Protein AF-A0A3B0TJ22-F1 (afdb_monomer)

pLDDT: mean 92.66, std 10.06, range [47.69, 98.38]

Nearest PDB structures (foldseek):
  6pyu-assembly1_B  TM=8.977E-01  e=2.702E+00  Homo sapiens
  4ayw-assembly1_A-2  TM=5.054E-01  e=6.843E-01  Homo sapiens
  4ayx-assembly1_A  TM=4.984E-01  e=8.689E-01  Homo sapiens
  8i21-assembly1_A  TM=4.837E-01  e=9.791E-01  Saccharomyces cerevisiae S288C
  8i4v-assembly1_B  TM=4.125E-01  e=1.579E+00  Saccharomyces cerevisiae S288C

Organism: NCBI:txid652676

Secondary structure (DSSP, 8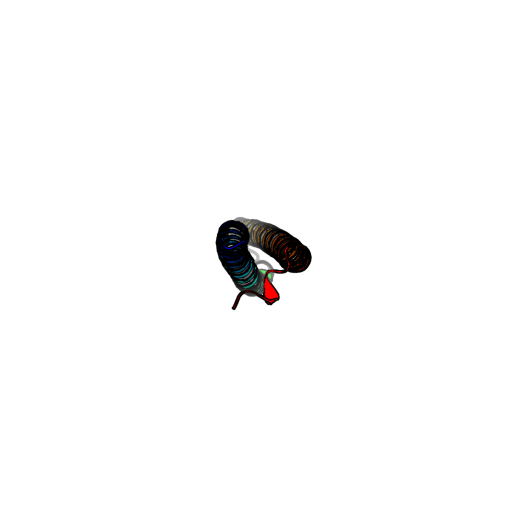-state):
-HHHHHHHHHHHHHHHHHHHHHHHHHHHHHHHHHHHHHHHHHHTTHHHHHHHHHHHHS-HHHHHHHHHHHHHHHHHHHHHHHHHHHHHHHHHHHHHHHHHHHHHTTGGG--

Radius of gyration: 24.37 Å; Cα contacts (8 Å, |Δi|>4): 78; chains: 1; bounding box: 51×18×73 Å

Mean predicted aligned error: 5.14 Å

Solvent-accessible surface area (backbone atoms only — not comparable to full-atom values): 5756 Å² total; per-residue (Å²): 120,69,66,64,55,50,55,50,48,54,52,36,54,50,50,51,51,51,34,52,51,32,48,50,52,15,50,55,23,46,55,48,20,53,52,36,47,54,51,35,63,70,49,68,58,50,42,58,53,49,49,55,46,21,69,72,72,68,47,47,82,78,43,47,65,58,34,53,53,48,51,54,49,43,57,47,36,54,53,50,26,54,53,23,47,52,50,19,50,53,26,47,52,49,28,53,52,44,52,52,49,37,59,75,70,52,33,87,78,67,125

Foldseek 3Di:
DVVVVVVLLVVLVVLVVVLVVLVVQLVVLVVVLVVLVVVLVVLVCVLVVLVVVCVVVVPCVVSVVVSVVSVVVSVVSVVSSVVSVVSSVVSVVVSVVSVVVCVVSVSVPND

Sequence (111 aa):
MLYRNVEQGIRCERLKAVASEANRNARNWEDQAIDLEQRNNSENGRPDDLRRQADRTGDHEAFEPDIRRLEDYINNLQRQVIVAEDNARQWRDEVGQLENEMAGAGCYGFA

Structure (mmCIF, N/CA/C/O backbone):
data_AF-A0A3B0TJ22-F1
#
_entry.id   AF-A0A3B0TJ22-F1
#
loop_
_atom_site.group_PDB
_atom_site.id
_atom_site.type_symbol
_atom_site.label_atom_id
_atom_site.label_alt_id
_atom_site.label_comp_id
_atom_site.label_asym_id
_atom_site.label_entity_id
_atom_site.label_seq_id
_atom_site.pdbx_PDB_ins_code
_atom_site.Cartn_x
_atom_site.Cartn_y
_atom_site.Cartn_z
_atom_site.occupancy
_atom_site.B_iso_or_equiv
_atom_site.auth_seq_id
_atom_site.auth_comp_id
_atom_site.auth_asym_id
_atom_site.auth_atom_id
_atom_site.pdbx_PDB_model_num
ATOM 1 N N . MET A 1 1 ? 25.460 8.342 -40.713 1.00 58.78 1 MET A N 1
ATOM 2 C CA . MET A 1 1 ? 25.699 7.672 -39.413 1.00 58.78 1 MET A CA 1
ATOM 3 C C . MET A 1 1 ? 25.303 8.520 -38.200 1.00 58.78 1 MET A C 1
ATOM 5 O O . MET A 1 1 ? 24.860 7.929 -37.234 1.00 58.78 1 MET A O 1
ATOM 9 N N . LEU A 1 2 ? 25.356 9.860 -38.246 1.00 60.44 2 LEU A N 1
ATOM 10 C CA . LEU A 1 2 ? 24.972 10.728 -37.112 1.00 60.44 2 LEU A CA 1
ATOM 11 C C . LEU A 1 2 ? 23.495 10.616 -36.666 1.00 60.44 2 LEU A C 1
ATOM 13 O O . LEU A 1 2 ? 23.233 10.569 -35.472 1.00 60.44 2 LEU A O 1
ATOM 17 N N . TYR A 1 3 ? 22.539 10.504 -37.596 1.00 60.69 3 TYR A N 1
ATOM 18 C CA . TYR A 1 3 ? 21.100 10.463 -37.270 1.00 60.69 3 TYR A CA 1
ATOM 19 C C . TYR A 1 3 ? 20.676 9.261 -36.407 1.00 60.69 3 TYR A C 1
ATOM 21 O O . TYR A 1 3 ? 19.927 9.438 -35.452 1.00 60.69 3 TYR A O 1
ATOM 29 N N . ARG A 1 4 ? 21.215 8.059 -36.670 1.00 62.66 4 ARG A N 1
ATOM 30 C CA . ARG A 1 4 ? 20.906 6.855 -35.871 1.00 62.66 4 ARG A CA 1
ATOM 31 C C . ARG A 1 4 ? 21.376 6.976 -34.419 1.00 62.66 4 ARG A C 1
ATOM 33 O O . ARG A 1 4 ? 20.699 6.490 -33.524 1.00 62.66 4 ARG A O 1
ATOM 40 N N . ASN A 1 5 ? 22.495 7.662 -34.184 1.00 71.06 5 ASN A N 1
ATOM 41 C CA . ASN A 1 5 ? 23.024 7.868 -32.834 1.00 71.06 5 ASN A CA 1
ATOM 42 C C . ASN A 1 5 ? 22.188 8.888 -32.045 1.00 71.06 5 ASN A C 1
ATOM 44 O O . ASN A 1 5 ? 22.023 8.736 -30.839 1.00 71.06 5 ASN A O 1
ATOM 48 N N . VAL A 1 6 ? 21.626 9.901 -32.719 1.00 78.75 6 VAL A N 1
ATOM 49 C CA . VAL A 1 6 ? 20.720 10.883 -32.096 1.00 78.75 6 VAL A CA 1
ATOM 50 C C . VAL A 1 6 ? 19.379 10.241 -31.737 1.00 78.75 6 VAL A C 1
ATOM 52 O O . VAL A 1 6 ? 18.898 10.418 -30.622 1.00 78.75 6 VAL A O 1
ATOM 55 N N . GLU A 1 7 ? 18.793 9.452 -32.641 1.00 83.38 7 GLU A N 1
ATOM 56 C CA . GLU A 1 7 ? 17.546 8.718 -32.372 1.00 83.38 7 GLU A CA 1
ATOM 57 C C . GLU A 1 7 ? 17.704 7.723 -31.215 1.00 83.38 7 GLU A C 1
ATOM 59 O O . GLU A 1 7 ? 16.842 7.650 -30.336 1.00 83.38 7 GLU A O 1
ATOM 64 N N . GLN A 1 8 ? 18.828 6.999 -31.173 1.00 82.00 8 GLN A N 1
ATOM 65 C CA . GLN A 1 8 ? 19.140 6.083 -30.078 1.00 82.00 8 GLN A CA 1
ATOM 66 C C . GLN A 1 8 ? 19.340 6.827 -28.751 1.00 82.00 8 GLN A C 1
ATOM 68 O O . GLN A 1 8 ? 18.773 6.414 -27.742 1.00 82.00 8 GLN A O 1
ATOM 73 N N . GLY A 1 9 ? 20.049 7.961 -28.756 1.00 84.81 9 GLY A N 1
ATOM 74 C CA . GLY A 1 9 ? 20.206 8.810 -27.573 1.00 84.81 9 GLY A CA 1
ATOM 75 C C . GLY A 1 9 ? 18.867 9.311 -27.019 1.00 84.81 9 GLY A C 1
ATOM 76 O O . GLY A 1 9 ? 18.597 9.154 -25.831 1.00 84.81 9 GLY A O 1
ATOM 77 N N . ILE A 1 10 ? 17.976 9.826 -27.877 1.00 89.25 10 ILE A N 1
ATOM 78 C CA . ILE A 1 10 ? 16.636 10.288 -27.465 1.00 89.25 10 ILE A CA 1
ATOM 79 C C . ILE A 1 10 ? 15.807 9.138 -26.880 1.00 89.25 10 ILE A C 1
ATOM 81 O O . ILE A 1 10 ? 15.116 9.324 -25.876 1.00 89.25 10 ILE A O 1
ATOM 85 N N . ARG A 1 11 ? 15.863 7.947 -27.489 1.00 88.81 11 ARG A N 1
ATOM 86 C CA . ARG A 1 11 ? 15.171 6.760 -26.967 1.00 88.81 11 ARG A CA 1
ATOM 87 C C . ARG A 1 11 ? 15.678 6.395 -25.572 1.00 88.81 11 ARG A C 1
ATOM 89 O O . ARG A 1 11 ? 14.866 6.155 -24.684 1.00 88.81 11 ARG A O 1
ATOM 96 N N . CYS A 1 12 ? 16.992 6.381 -25.378 1.00 91.19 12 CYS A N 1
ATOM 97 C CA . CYS A 1 12 ? 17.597 6.039 -24.098 1.00 91.19 12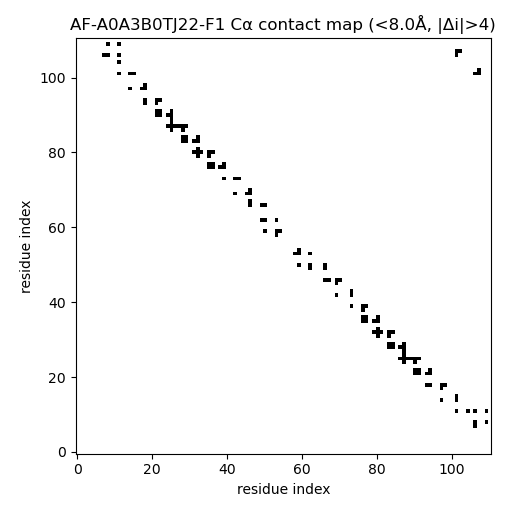 CYS A CA 1
ATOM 98 C C . CYS A 1 12 ? 17.253 7.043 -22.995 1.00 91.19 12 CYS A C 1
ATOM 100 O O . CYS A 1 12 ? 16.916 6.627 -21.891 1.00 91.19 12 CYS A O 1
ATOM 102 N N . GLU A 1 13 ? 17.249 8.343 -23.292 1.00 91.88 13 GLU A N 1
ATOM 103 C CA . GLU A 1 13 ? 16.834 9.363 -22.320 1.00 91.88 13 GLU A CA 1
ATOM 104 C C . GLU A 1 13 ? 15.363 9.221 -21.914 1.00 91.88 13 GLU A C 1
ATOM 106 O O . GLU A 1 13 ? 15.028 9.338 -20.735 1.00 91.88 13 GLU A O 1
ATOM 111 N N . ARG A 1 14 ? 14.476 8.880 -22.858 1.00 92.75 14 ARG A N 1
ATOM 112 C CA . ARG A 1 14 ? 13.071 8.587 -22.533 1.00 92.75 14 ARG A CA 1
ATOM 113 C C . ARG A 1 14 ? 12.938 7.361 -21.637 1.00 92.75 14 ARG A C 1
ATOM 115 O O . ARG A 1 14 ? 12.225 7.431 -20.644 1.00 92.75 14 ARG A O 1
ATOM 122 N N . LEU A 1 15 ? 13.635 6.269 -21.952 1.00 92.81 15 LEU A N 1
ATOM 123 C CA . LEU A 1 15 ? 13.599 5.053 -21.133 1.00 92.81 15 LEU A CA 1
ATOM 124 C C . LEU A 1 15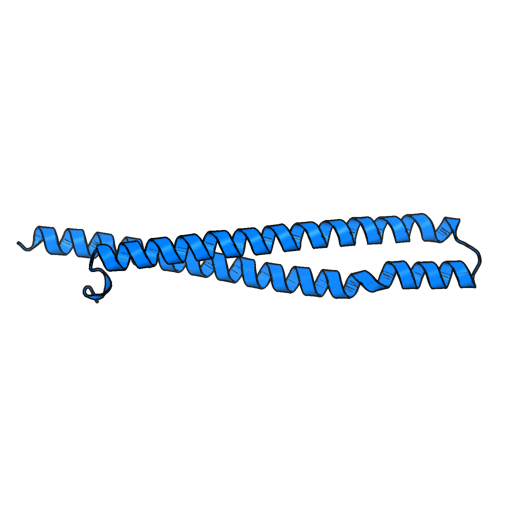 ? 14.115 5.306 -19.712 1.00 92.81 15 LEU A C 1
ATOM 126 O O . LEU A 1 15 ? 13.474 4.886 -18.754 1.00 92.81 15 LEU A O 1
ATOM 130 N N . LYS A 1 16 ? 15.211 6.061 -19.560 1.00 92.88 16 LYS A N 1
ATOM 131 C CA . LYS A 1 16 ? 15.724 6.470 -18.243 1.00 92.88 16 LYS A CA 1
ATOM 132 C C . LYS A 1 16 ? 14.704 7.302 -17.465 1.00 92.88 16 LYS A C 1
ATOM 134 O O . LYS A 1 16 ? 14.546 7.099 -16.263 1.00 92.88 16 LYS A O 1
ATOM 139 N N . ALA A 1 17 ? 14.020 8.235 -18.131 1.00 94.06 17 ALA A N 1
ATOM 140 C CA . ALA A 1 17 ? 13.000 9.063 -17.495 1.00 94.06 17 ALA A CA 1
ATOM 141 C C . ALA A 1 17 ? 11.827 8.215 -16.980 1.00 94.06 17 ALA A C 1
ATOM 143 O O . ALA A 1 17 ? 11.456 8.346 -15.815 1.00 94.06 17 ALA A O 1
ATOM 144 N N . VAL A 1 18 ? 11.316 7.300 -17.809 1.00 95.88 18 VAL A N 1
ATOM 145 C CA . VAL A 1 18 ? 10.226 6.387 -17.432 1.00 95.88 18 VAL A CA 1
ATOM 146 C C 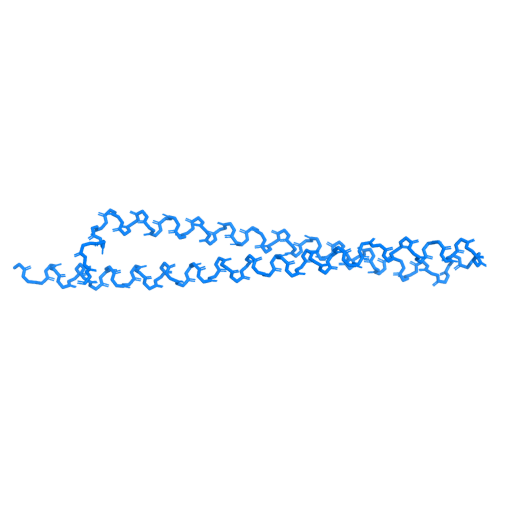. VAL A 1 18 ? 10.665 5.442 -16.308 1.00 95.88 18 VAL A C 1
ATOM 148 O O . VAL A 1 18 ? 9.951 5.301 -15.323 1.00 95.88 18 VAL A O 1
ATOM 151 N N . ALA A 1 19 ? 11.871 4.869 -16.379 1.00 94.69 19 ALA A N 1
ATOM 152 C CA . ALA A 1 19 ? 12.404 4.006 -15.320 1.00 94.69 19 ALA A CA 1
ATOM 153 C C . ALA A 1 19 ? 12.570 4.750 -13.985 1.00 94.69 19 ALA A C 1
ATOM 155 O O . ALA A 1 19 ? 12.282 4.210 -12.918 1.00 94.69 19 ALA A O 1
ATOM 156 N N . SER A 1 20 ? 13.005 6.012 -14.034 1.00 95.06 20 SER A N 1
ATOM 157 C CA . SER A 1 20 ? 13.121 6.872 -12.852 1.00 95.06 20 SER A CA 1
ATOM 158 C C . SER A 1 20 ? 11.757 7.166 -12.224 1.00 95.06 20 SER A C 1
ATOM 160 O O . SER A 1 20 ? 11.621 7.124 -11.002 1.00 95.06 20 SER A O 1
ATOM 162 N N . GLU A 1 21 ? 10.739 7.427 -13.043 1.00 97.06 21 GLU A N 1
ATOM 163 C CA . GLU A 1 21 ? 9.363 7.622 -12.583 1.00 97.06 21 GLU A CA 1
ATOM 164 C C . GLU A 1 21 ? 8.782 6.343 -11.969 1.00 97.06 21 GLU A C 1
ATOM 166 O O . GLU A 1 21 ? 8.302 6.379 -10.837 1.00 97.06 21 GLU A O 1
ATOM 171 N N . ALA A 1 22 ? 8.921 5.206 -12.652 1.00 96.38 22 ALA A N 1
ATOM 172 C CA . ALA A 1 22 ? 8.483 3.906 -12.155 1.00 96.38 22 ALA A CA 1
ATOM 173 C C . ALA A 1 22 ? 9.136 3.558 -10.805 1.00 96.38 22 ALA A C 1
ATOM 175 O O . ALA A 1 22 ? 8.458 3.139 -9.869 1.00 96.38 22 ALA A O 1
ATOM 176 N N . ASN A 1 23 ? 10.436 3.827 -10.652 1.00 96.62 23 ASN A N 1
ATOM 177 C CA . ASN A 1 23 ? 11.155 3.599 -9.397 1.00 96.62 23 ASN A CA 1
ATOM 178 C C . ASN A 1 23 ? 10.678 4.528 -8.267 1.00 96.62 23 ASN A C 1
ATOM 180 O O . ASN A 1 23 ? 10.587 4.114 -7.112 1.00 96.62 23 ASN A O 1
ATOM 184 N N . ARG A 1 24 ? 10.333 5.785 -8.575 1.00 97.94 24 ARG A N 1
ATOM 185 C CA . ARG A 1 24 ? 9.711 6.682 -7.585 1.00 97.94 24 ARG A CA 1
ATOM 186 C C . ARG A 1 24 ? 8.347 6.160 -7.154 1.00 97.94 24 ARG A C 1
ATOM 188 O O . ARG A 1 24 ? 8.064 6.160 -5.962 1.00 97.94 24 ARG A O 1
ATOM 195 N N . ASN A 1 25 ? 7.535 5.693 -8.097 1.00 97.69 25 ASN A N 1
ATOM 196 C CA . ASN A 1 25 ? 6.227 5.126 -7.791 1.00 97.69 25 ASN A CA 1
ATOM 197 C C . ASN A 1 25 ? 6.351 3.869 -6.924 1.00 97.69 25 ASN A C 1
ATOM 199 O O . ASN A 1 25 ? 5.645 3.777 -5.924 1.00 97.69 25 ASN A O 1
ATOM 203 N N . ALA A 1 26 ? 7.287 2.966 -7.236 1.00 97.50 26 ALA A N 1
ATOM 204 C CA . ALA A 1 26 ? 7.578 1.797 -6.405 1.00 97.50 26 ALA A CA 1
ATOM 205 C C . ALA A 1 26 ? 7.870 2.202 -4.953 1.00 97.50 26 ALA A C 1
ATOM 207 O O . ALA A 1 26 ? 7.193 1.742 -4.038 1.00 97.50 26 ALA A O 1
ATOM 208 N N . ARG A 1 27 ? 8.803 3.141 -4.748 1.00 97.69 27 ARG A N 1
ATOM 209 C CA . ARG A 1 27 ? 9.163 3.630 -3.407 1.00 97.69 27 ARG A CA 1
ATOM 210 C C . ARG A 1 27 ? 7.999 4.288 -2.678 1.00 97.69 27 ARG A C 1
ATOM 212 O O . ARG A 1 27 ? 7.800 4.015 -1.505 1.00 97.69 27 ARG A O 1
ATOM 219 N N . ASN A 1 28 ? 7.207 5.106 -3.369 1.00 98.25 28 ASN A N 1
ATOM 220 C CA . ASN A 1 28 ? 6.040 5.744 -2.762 1.00 98.25 28 ASN A CA 1
ATOM 221 C C . ASN A 1 28 ? 5.033 4.702 -2.248 1.00 98.25 28 ASN A C 1
ATOM 223 O O . ASN A 1 28 ? 4.487 4.864 -1.160 1.00 98.25 28 ASN A O 1
ATOM 227 N N . TRP A 1 29 ? 4.797 3.631 -3.013 1.00 98.06 29 TRP A N 1
ATOM 228 C CA . TRP A 1 29 ? 3.914 2.543 -2.591 1.00 98.06 29 TRP A CA 1
ATOM 229 C C . TRP A 1 29 ? 4.509 1.706 -1.454 1.00 98.06 29 TRP A C 1
ATOM 231 O O . TRP A 1 29 ? 3.768 1.300 -0.564 1.00 98.06 29 TRP A O 1
ATOM 241 N N . GLU A 1 30 ? 5.827 1.495 -1.437 1.00 97.94 30 GLU A N 1
ATOM 242 C CA . GLU A 1 30 ? 6.527 0.847 -0.318 1.00 97.94 30 GLU A CA 1
ATOM 243 C C . GLU A 1 30 ? 6.400 1.661 0.973 1.00 97.94 30 GLU A C 1
ATOM 245 O O . GLU A 1 30 ? 6.010 1.120 2.006 1.00 97.94 30 GLU A O 1
ATOM 250 N N . ASP A 1 31 ? 6.663 2.967 0.906 1.00 98.12 31 ASP A N 1
ATOM 251 C CA . ASP A 1 31 ? 6.530 3.874 2.046 1.00 98.12 31 ASP A CA 1
ATOM 252 C C . ASP A 1 31 ? 5.078 3.907 2.552 1.00 98.12 31 ASP A C 1
ATOM 254 O O . ASP A 1 31 ? 4.828 3.873 3.758 1.00 98.12 31 ASP A O 1
ATOM 258 N N . GLN A 1 32 ? 4.106 3.912 1.634 1.00 97.94 32 GLN A N 1
ATOM 259 C CA . GLN A 1 32 ? 2.688 3.851 1.980 1.00 97.94 32 GLN A CA 1
ATOM 260 C C . GLN A 1 32 ? 2.304 2.520 2.639 1.00 97.94 32 GLN A C 1
ATOM 262 O O . GLN A 1 32 ? 1.536 2.525 3.601 1.00 97.94 32 GLN A O 1
ATOM 267 N N . ALA A 1 33 ? 2.815 1.388 2.148 1.00 97.81 33 ALA A N 1
ATOM 268 C CA . ALA A 1 33 ? 2.582 0.087 2.769 1.00 97.81 33 ALA A CA 1
ATOM 269 C C . ALA A 1 33 ? 3.110 0.076 4.212 1.00 97.81 33 ALA A C 1
ATOM 271 O O . ALA A 1 33 ? 2.383 -0.316 5.122 1.00 97.81 33 ALA A O 1
ATOM 272 N N . ILE A 1 34 ? 4.315 0.610 4.435 1.00 98.00 34 ILE A N 1
ATOM 273 C CA . ILE A 1 34 ? 4.927 0.720 5.766 1.00 98.00 34 ILE A CA 1
ATOM 274 C C . ILE A 1 34 ? 4.076 1.587 6.709 1.00 98.00 34 ILE A C 1
ATOM 276 O O . ILE A 1 34 ? 3.838 1.191 7.852 1.00 98.00 34 ILE A O 1
ATOM 280 N N . ASP A 1 35 ? 3.600 2.753 6.262 1.00 98.12 35 ASP A N 1
ATOM 281 C CA . ASP A 1 35 ? 2.731 3.622 7.074 1.00 98.12 35 ASP A CA 1
ATOM 282 C C . ASP A 1 35 ? 1.419 2.915 7.456 1.00 98.12 35 ASP A C 1
ATOM 284 O O . ASP A 1 35 ? 1.010 2.901 8.623 1.00 98.12 35 ASP A O 1
ATOM 288 N N . LEU A 1 36 ? 0.787 2.251 6.485 1.00 97.94 36 LEU A N 1
ATOM 289 C CA . LEU A 1 36 ? -0.448 1.502 6.703 1.00 97.94 36 LEU A CA 1
ATOM 290 C C . LEU A 1 36 ? -0.247 0.324 7.662 1.00 97.94 36 LEU A C 1
ATOM 292 O O . LEU A 1 36 ? -1.097 0.100 8.526 1.00 97.94 36 LEU A O 1
ATOM 296 N N . GLU A 1 37 ? 0.867 -0.401 7.558 1.00 97.25 37 GLU A N 1
ATOM 297 C CA . GLU A 1 37 ? 1.223 -1.476 8.486 1.00 97.25 37 GLU A CA 1
ATOM 298 C C . GLU A 1 37 ? 1.424 -0.957 9.909 1.00 97.25 37 GLU A C 1
ATOM 300 O O . GLU A 1 37 ? 0.881 -1.523 10.860 1.00 97.25 37 GLU A O 1
ATOM 305 N N . GLN A 1 38 ? 2.165 0.141 10.077 1.00 97.38 38 GLN A N 1
ATOM 306 C CA . GLN A 1 38 ? 2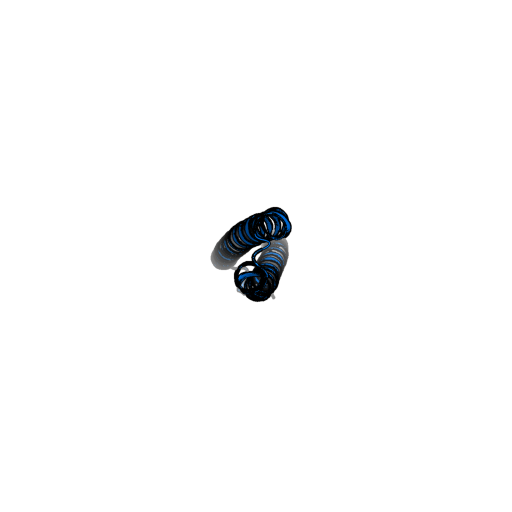.375 0.755 11.389 1.00 97.38 38 GLN A CA 1
ATOM 307 C C . GLN A 1 38 ? 1.048 1.173 12.020 1.00 97.38 38 GLN A C 1
ATOM 309 O O . GLN A 1 38 ? 0.787 0.877 13.191 1.00 97.38 38 GLN A O 1
ATOM 314 N N . ARG A 1 39 ? 0.175 1.802 11.229 1.00 96.69 39 ARG A N 1
ATOM 315 C CA . ARG A 1 39 ? -1.155 2.209 11.675 1.00 96.69 39 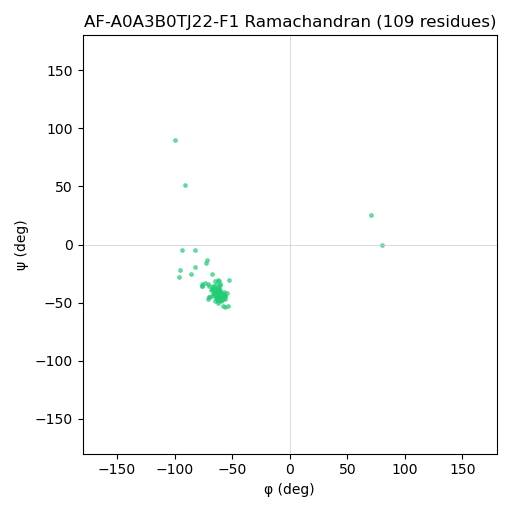ARG A CA 1
ATOM 316 C C . ARG A 1 39 ? -2.009 1.003 12.054 1.00 96.69 39 ARG A C 1
ATOM 318 O O . ARG A 1 39 ? -2.585 0.992 13.135 1.00 96.69 39 ARG A O 1
ATOM 325 N N . ASN A 1 40 ? -2.035 -0.037 11.230 1.00 96.06 40 ASN A N 1
ATOM 326 C CA . ASN A 1 40 ? -2.748 -1.281 11.513 1.00 96.06 40 ASN A CA 1
ATOM 327 C C . ASN A 1 40 ? -2.274 -1.923 12.829 1.00 96.06 40 ASN A C 1
ATOM 329 O O . ASN A 1 40 ? -3.080 -2.234 13.705 1.00 96.06 40 ASN A O 1
ATOM 333 N N . ASN A 1 41 ? -0.958 -2.001 13.031 1.00 94.62 41 ASN A N 1
ATOM 334 C CA . ASN A 1 41 ? -0.359 -2.537 14.251 1.00 94.62 41 ASN A CA 1
ATOM 335 C C . ASN A 1 41 ? -0.708 -1.719 15.502 1.00 94.62 41 ASN A C 1
ATOM 337 O O . ASN A 1 41 ? -0.949 -2.306 16.556 1.00 94.62 41 ASN A O 1
ATOM 341 N N . SER A 1 42 ? -0.792 -0.388 15.395 1.00 95.44 42 SER A N 1
ATOM 342 C CA . SER A 1 42 ? -1.224 0.462 16.516 1.00 95.44 42 SER A CA 1
ATOM 343 C C . SER A 1 42 ? -2.697 0.280 16.896 1.00 95.44 42 SER A C 1
ATOM 345 O O . SER A 1 42 ? -3.076 0.516 18.042 1.00 95.44 42 SER A O 1
ATOM 347 N N . GLU A 1 43 ? -3.529 -0.159 15.952 1.00 94.94 43 GLU A N 1
ATOM 348 C CA . GLU A 1 43 ? -4.980 -0.248 16.123 1.00 94.94 43 GLU A CA 1
ATOM 349 C C . GLU A 1 43 ? -5.419 -1.663 16.532 1.00 94.94 43 GLU A C 1
ATOM 351 O O . GLU A 1 43 ? -6.388 -1.804 17.277 1.00 94.94 43 GLU A O 1
ATOM 356 N N . ASN A 1 44 ? -4.665 -2.701 16.142 1.00 92.94 44 ASN A N 1
ATOM 357 C CA . ASN A 1 44 ? -4.972 -4.118 16.392 1.00 92.94 44 ASN A CA 1
ATOM 358 C C . ASN A 1 44 ? -5.259 -4.474 17.862 1.00 92.94 44 ASN A C 1
ATOM 360 O O . ASN A 1 44 ? -6.037 -5.386 18.123 1.00 92.94 44 ASN A O 1
ATOM 364 N N . GLY A 1 45 ? -4.663 -3.772 18.832 1.00 93.12 45 GLY A N 1
ATOM 365 C CA . GLY A 1 45 ? -4.883 -4.048 20.260 1.00 93.12 45 GLY A CA 1
ATOM 366 C C . GLY A 1 45 ? -6.148 -3.417 20.853 1.00 93.12 45 GLY A C 1
ATOM 367 O O . GLY A 1 45 ? -6.630 -3.854 21.900 1.00 93.12 45 GLY A O 1
ATOM 368 N N . ARG A 1 46 ? -6.713 -2.399 20.196 1.00 96.00 46 ARG A N 1
ATOM 369 C CA . ARG A 1 46 ? -7.793 -1.583 20.770 1.00 96.00 46 ARG A CA 1
ATOM 370 C C . ARG A 1 46 ? -9.124 -2.327 20.936 1.00 96.00 46 ARG A C 1
ATOM 372 O O . ARG A 1 46 ? -9.767 -2.105 21.963 1.00 96.00 46 ARG A O 1
ATOM 379 N N . PRO A 1 47 ? -9.562 -3.206 20.009 1.00 97.12 47 PRO A N 1
ATOM 380 C CA . PRO A 1 47 ? -10.768 -4.007 20.221 1.00 97.12 47 PRO A CA 1
ATOM 381 C C . PRO A 1 47 ? -10.688 -4.863 21.490 1.00 97.12 47 PRO A C 1
ATOM 383 O O . PRO A 1 47 ? -11.649 -4.925 22.252 1.00 97.12 47 PRO A O 1
ATOM 386 N N . ASP A 1 48 ? -9.531 -5.470 21.760 1.00 96.31 48 ASP A N 1
ATOM 387 C CA . ASP A 1 48 ? -9.331 -6.308 22.946 1.00 96.31 48 ASP A CA 1
ATOM 388 C C . ASP A 1 48 ? -9.289 -5.490 24.238 1.00 96.31 48 ASP A C 1
ATOM 390 O O . ASP A 1 48 ? -9.780 -5.943 25.273 1.00 96.31 48 ASP A O 1
ATOM 394 N N . ASP A 1 49 ? -8.759 -4.266 24.192 1.00 96.88 49 ASP A N 1
ATOM 395 C CA . ASP A 1 49 ? -8.850 -3.331 25.315 1.00 96.88 49 ASP A CA 1
ATOM 396 C C . ASP A 1 49 ? -10.303 -2.980 25.651 1.00 96.88 49 ASP A C 1
ATOM 398 O O . ASP A 1 49 ? -10.684 -3.024 26.824 1.00 96.88 49 ASP A O 1
ATOM 402 N N . LEU A 1 50 ? -11.131 -2.706 24.637 1.00 97.00 50 LEU A N 1
ATOM 403 C CA . LEU A 1 50 ? -12.558 -2.443 24.835 1.00 97.00 50 LEU A CA 1
ATOM 404 C C . LEU A 1 50 ? -13.308 -3.680 25.337 1.00 97.00 50 LEU A C 1
ATOM 406 O O . LEU A 1 50 ? -14.141 -3.550 26.230 1.00 97.00 50 LEU A O 1
ATOM 410 N N . ARG A 1 51 ? -12.986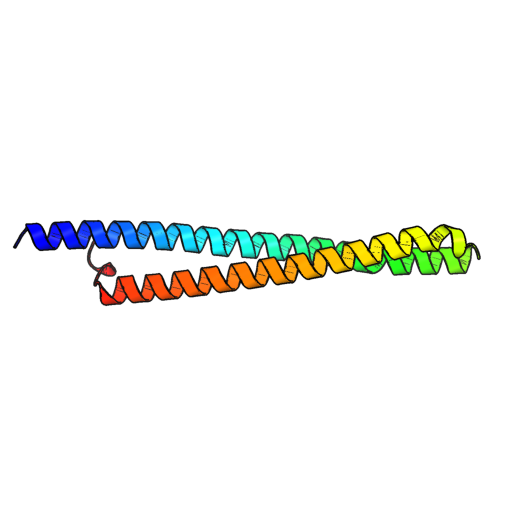 -4.881 24.839 1.00 96.62 51 ARG A N 1
ATOM 411 C CA . ARG A 1 51 ? -13.548 -6.140 25.363 1.00 96.62 51 ARG A CA 1
ATOM 412 C C . ARG A 1 51 ? -13.221 -6.323 26.839 1.00 96.62 51 ARG A C 1
ATOM 414 O O . ARG A 1 51 ? -14.122 -6.537 27.640 1.00 96.62 51 ARG A O 1
ATOM 421 N N . ARG A 1 52 ? -11.953 -6.136 27.222 1.00 97.50 52 ARG A N 1
ATOM 422 C CA . ARG A 1 52 ? -11.528 -6.199 28.629 1.00 97.50 52 ARG A CA 1
ATOM 423 C C . ARG A 1 52 ? -12.225 -5.152 29.491 1.00 97.50 52 ARG A C 1
ATOM 425 O O . ARG A 1 52 ? -12.458 -5.397 30.671 1.00 97.50 52 ARG A O 1
ATOM 432 N N . GLN A 1 53 ? -12.509 -3.973 28.944 1.00 96.88 53 GLN A N 1
ATOM 433 C CA . GLN A 1 53 ? -13.259 -2.947 29.659 1.00 96.88 53 GLN A CA 1
ATOM 434 C C . GLN A 1 53 ? -14.727 -3.349 29.834 1.00 96.88 53 GLN A C 1
ATOM 436 O O . GLN A 1 53 ? -15.229 -3.259 30.952 1.00 96.88 53 GLN A O 1
ATOM 441 N N . ALA A 1 54 ? -15.366 -3.861 28.781 1.00 96.69 54 ALA A N 1
ATOM 442 C CA . ALA A 1 54 ? -16.723 -4.393 28.832 1.00 96.69 54 ALA A CA 1
ATOM 443 C C . ALA A 1 54 ? -16.850 -5.537 29.848 1.00 96.69 54 ALA A C 1
ATOM 445 O O . ALA A 1 54 ? -17.761 -5.514 30.665 1.00 96.69 54 ALA A O 1
ATOM 446 N N . ASP A 1 55 ? -15.892 -6.470 29.885 1.00 97.69 55 ASP A N 1
ATOM 447 C CA . ASP A 1 55 ? -15.860 -7.561 30.870 1.00 97.69 55 ASP A CA 1
ATOM 448 C C . ASP A 1 55 ? -15.769 -7.038 32.315 1.00 97.69 55 ASP A C 1
ATOM 450 O O . ASP A 1 55 ? -16.327 -7.627 33.241 1.00 97.69 55 ASP A O 1
ATOM 454 N N . ARG A 1 56 ? -15.050 -5.927 32.533 1.00 97.56 56 ARG A N 1
ATOM 455 C CA . ARG A 1 56 ? -14.890 -5.314 33.862 1.00 97.56 56 ARG A CA 1
ATOM 456 C C . ARG A 1 56 ? -16.129 -4.552 34.319 1.00 97.56 56 ARG A C 1
ATOM 458 O O . ARG A 1 56 ? -16.366 -4.500 35.523 1.00 97.56 56 ARG A O 1
ATOM 465 N N . THR A 1 57 ? -16.864 -3.917 33.406 1.00 97.06 57 THR A N 1
ATOM 466 C CA . THR A 1 57 ? -18.056 -3.123 33.754 1.00 97.06 57 THR A CA 1
ATOM 467 C C . THR A 1 57 ? -19.357 -3.913 33.632 1.00 97.06 57 THR A C 1
ATOM 469 O O . THR A 1 57 ? -20.337 -3.555 34.274 1.00 97.06 57 THR A O 1
ATOM 472 N N . GLY A 1 58 ? -19.366 -4.996 32.852 1.00 96.31 58 GLY A N 1
ATOM 473 C CA . GLY A 1 58 ? -20.559 -5.758 32.481 1.00 96.31 58 GLY A CA 1
ATOM 474 C C . GLY A 1 58 ? -21.374 -5.132 31.339 1.00 96.31 58 GLY A C 1
ATOM 475 O O . GLY A 1 58 ? -22.374 -5.712 30.923 1.00 96.31 58 GLY A O 1
ATOM 476 N N . ASP A 1 59 ? -20.955 -3.983 30.796 1.00 95.62 59 ASP A N 1
ATOM 477 C CA . ASP A 1 59 ? -21.739 -3.188 29.835 1.00 95.62 59 ASP A CA 1
ATOM 478 C C . ASP A 1 59 ? -21.459 -3.562 28.369 1.00 95.62 59 ASP A C 1
ATOM 480 O O . ASP A 1 59 ? -21.175 -2.706 27.532 1.00 95.62 59 ASP A O 1
ATOM 484 N N . HIS A 1 60 ? -21.525 -4.848 28.026 1.00 93.69 60 HIS A N 1
ATOM 485 C CA . HIS A 1 60 ? -21.161 -5.333 26.686 1.00 93.69 60 HIS A CA 1
ATOM 486 C C . HIS A 1 60 ? -21.903 -4.621 25.545 1.00 93.69 60 HIS A C 1
ATOM 488 O O . HIS A 1 60 ? -21.278 -4.242 24.555 1.00 93.69 60 HIS A O 1
ATOM 494 N N . GLU A 1 61 ? -23.205 -4.371 25.708 1.00 95.75 61 GLU A N 1
ATOM 495 C CA . GLU A 1 61 ? -24.043 -3.728 24.686 1.00 95.75 61 GLU A CA 1
ATOM 496 C C . GLU A 1 61 ? -23.580 -2.302 24.346 1.00 95.75 61 GLU A C 1
ATOM 498 O O . GLU A 1 61 ? -23.726 -1.859 23.206 1.00 95.75 61 GLU A O 1
ATOM 503 N N . ALA A 1 62 ? -22.993 -1.585 25.311 1.00 95.88 62 ALA A N 1
ATOM 504 C CA . ALA A 1 62 ? -22.503 -0.226 25.102 1.00 95.88 62 ALA A CA 1
ATOM 505 C C . ALA A 1 62 ? -21.183 -0.201 24.313 1.00 95.88 62 ALA A C 1
ATOM 507 O O . ALA A 1 62 ? -20.973 0.696 23.498 1.00 95.88 62 ALA A O 1
ATOM 508 N N . PHE A 1 63 ? -20.307 -1.187 24.531 1.00 97.12 63 PHE A N 1
ATOM 509 C CA . PHE A 1 63 ? -18.998 -1.275 23.871 1.00 97.12 63 PHE A CA 1
ATOM 510 C C . PHE A 1 63 ? -19.047 -1.960 22.503 1.00 97.12 63 PHE A C 1
ATOM 512 O O . PHE A 1 63 ? -18.192 -1.714 21.651 1.00 97.12 63 PHE A O 1
ATOM 519 N N . GLU A 1 64 ? -20.033 -2.825 22.276 1.00 96.69 64 GLU A N 1
ATOM 520 C CA . GLU A 1 64 ? -20.107 -3.660 21.081 1.00 96.69 64 GLU A CA 1
ATOM 521 C C . GLU A 1 64 ? -20.096 -2.881 19.748 1.00 96.69 64 GLU A C 1
ATOM 523 O O . GLU A 1 64 ? -19.358 -3.284 18.842 1.00 96.69 64 GLU A O 1
ATOM 528 N N . PRO A 1 65 ? -20.812 -1.749 19.588 1.00 97.56 65 PRO A N 1
ATOM 529 C CA . PRO A 1 65 ? -20.746 -0.964 18.356 1.00 97.56 65 PRO A CA 1
ATOM 530 C C . PRO A 1 65 ? -19.345 -0.416 18.060 1.00 97.56 65 PRO A C 1
ATOM 532 O O . PRO A 1 65 ? -18.930 -0.387 16.901 1.00 97.56 65 PRO A O 1
ATOM 535 N N . ASP A 1 66 ? -18.612 0.010 19.090 1.00 97.06 66 ASP A N 1
ATOM 536 C CA . ASP A 1 66 ? -17.279 0.593 18.930 1.00 97.06 66 ASP A CA 1
ATOM 537 C C . ASP A 1 66 ? -16.219 -0.477 18.661 1.00 97.06 66 ASP A C 1
ATOM 539 O O . ASP A 1 66 ? -15.344 -0.267 17.820 1.00 97.06 66 ASP A O 1
ATOM 543 N N . ILE A 1 67 ? -16.350 -1.655 19.282 1.00 96.94 67 ILE A N 1
ATOM 544 C CA . ILE A 1 67 ? -15.529 -2.831 18.960 1.00 96.94 67 ILE A CA 1
ATOM 545 C C . ILE A 1 67 ? -15.690 -3.187 17.480 1.00 96.94 67 ILE A C 1
ATOM 547 O O . ILE A 1 67 ? -14.692 -3.237 16.763 1.00 96.94 67 ILE A O 1
ATOM 551 N N . ARG A 1 68 ? -16.931 -3.345 16.993 1.00 97.31 68 ARG A N 1
ATOM 552 C CA . ARG A 1 68 ? -17.183 -3.689 15.582 1.00 97.31 68 ARG A CA 1
ATOM 553 C C . ARG A 1 68 ? -16.614 -2.645 14.624 1.00 97.31 68 ARG A C 1
ATOM 555 O O . ARG A 1 68 ? -15.990 -3.000 13.631 1.00 97.31 68 ARG A O 1
ATOM 562 N N . ARG A 1 69 ? -16.776 -1.352 14.932 1.00 97.44 69 ARG A N 1
ATOM 563 C CA . ARG A 1 69 ? -16.205 -0.265 14.115 1.00 97.44 69 ARG A CA 1
ATOM 564 C C . ARG A 1 69 ? -14.685 -0.341 14.031 1.00 97.44 69 ARG A C 1
ATOM 566 O O . ARG A 1 69 ? -14.135 -0.106 12.958 1.00 97.44 69 ARG A O 1
ATOM 573 N N . LEU A 1 70 ? -14.011 -0.637 15.142 1.00 97.44 70 LEU A N 1
ATOM 574 C CA . LEU A 1 70 ? -12.557 -0.792 15.150 1.00 97.44 70 LEU A CA 1
ATOM 575 C C . LEU A 1 70 ? -12.125 -2.016 14.344 1.00 97.44 70 LEU A 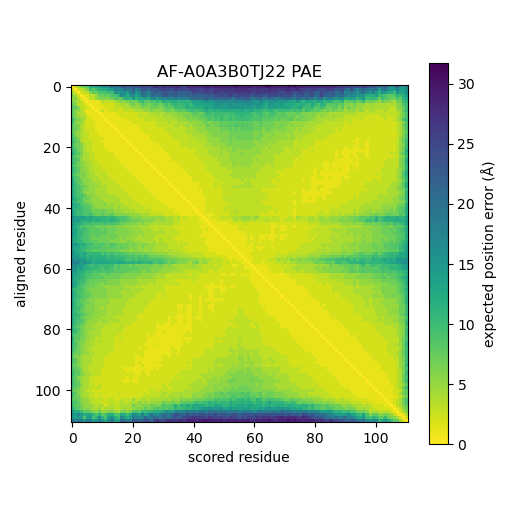C 1
ATOM 577 O O . LEU A 1 70 ? -11.188 -1.908 13.561 1.00 97.44 70 LEU A O 1
ATOM 581 N N . GLU A 1 71 ? -12.820 -3.143 14.474 1.00 97.44 71 GLU A N 1
ATOM 582 C CA . GLU A 1 71 ? -12.539 -4.343 13.678 1.00 97.44 71 GLU A CA 1
ATOM 583 C C . GLU A 1 71 ? -12.728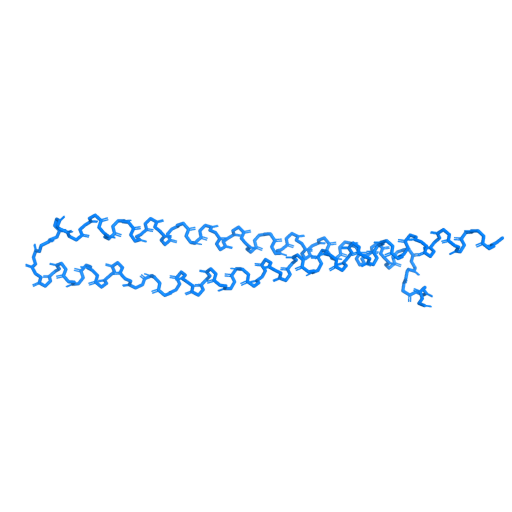 -4.095 12.178 1.00 97.44 71 GLU A C 1
ATOM 585 O O . GLU A 1 71 ? -11.856 -4.432 11.379 1.00 97.44 71 GLU A O 1
ATOM 590 N N . ASP A 1 72 ? -13.822 -3.442 11.782 1.00 98.06 72 ASP A N 1
ATOM 591 C CA . ASP A 1 72 ? -14.072 -3.067 10.388 1.00 98.06 72 ASP A CA 1
ATOM 592 C C . ASP A 1 72 ? -12.983 -2.137 9.843 1.00 98.06 72 ASP A C 1
ATOM 594 O O . ASP A 1 72 ? -12.530 -2.279 8.702 1.00 98.06 72 ASP A O 1
ATOM 598 N N . TYR A 1 73 ? -12.539 -1.193 10.669 1.00 97.69 73 TYR A N 1
ATOM 599 C CA . TYR A 1 73 ? -11.470 -0.268 10.334 1.00 97.69 73 TYR A CA 1
ATOM 600 C C . TYR A 1 73 ? -10.109 -0.971 10.195 1.00 97.69 73 TYR A C 1
ATOM 602 O O . TYR A 1 73 ? -9.416 -0.742 9.203 1.00 97.69 73 TYR A O 1
ATOM 610 N N . ILE A 1 74 ? -9.759 -1.884 11.104 1.00 97.75 74 ILE A N 1
ATOM 611 C CA . ILE A 1 74 ? -8.556 -2.729 11.018 1.00 97.75 74 ILE A CA 1
ATOM 612 C C . ILE A 1 74 ? -8.592 -3.587 9.748 1.00 97.75 74 ILE A C 1
ATOM 614 O O . ILE A 1 74 ? -7.632 -3.600 8.979 1.00 97.75 74 ILE A O 1
ATOM 618 N N . ASN A 1 75 ? -9.721 -4.240 9.465 1.00 97.00 75 ASN A N 1
ATOM 619 C CA . ASN A 1 75 ? -9.908 -5.038 8.250 1.00 97.00 75 ASN A CA 1
ATOM 620 C C . ASN A 1 75 ? -9.786 -4.189 6.973 1.00 97.00 75 ASN A C 1
ATOM 622 O O . ASN A 1 75 ? -9.390 -4.675 5.911 1.00 97.00 75 ASN A O 1
ATOM 626 N N . ASN A 1 76 ? -10.163 -2.911 7.030 1.00 98.12 76 ASN A N 1
ATOM 627 C CA . ASN A 1 76 ? -9.943 -1.974 5.933 1.00 98.12 76 ASN A CA 1
ATOM 628 C C . ASN A 1 76 ? -8.452 -1.625 5.788 1.00 98.12 76 ASN A C 1
ATOM 630 O O . ASN A 1 76 ? -7.921 -1.720 4.684 1.00 98.12 76 ASN A O 1
ATOM 634 N N . LEU A 1 77 ? -7.758 -1.311 6.886 1.00 97.75 77 LEU A N 1
ATOM 635 C CA . LEU A 1 77 ? -6.312 -1.065 6.866 1.00 97.75 77 LEU A CA 1
ATOM 636 C C . LEU A 1 77 ? -5.539 -2.263 6.304 1.00 97.75 77 LEU A C 1
ATOM 638 O O . LEU A 1 77 ? -4.704 -2.076 5.428 1.00 97.75 77 LEU A O 1
ATOM 642 N N . GLN A 1 78 ? -5.865 -3.491 6.719 1.00 97.62 78 GLN A N 1
ATOM 643 C CA . GLN A 1 78 ? -5.259 -4.715 6.177 1.00 97.62 78 GLN A CA 1
ATOM 644 C C . GLN A 1 78 ? -5.424 -4.821 4.658 1.00 97.62 78 GLN A C 1
ATOM 646 O O . GLN A 1 78 ? -4.470 -5.119 3.946 1.00 97.62 78 GLN A O 1
ATOM 651 N N . ARG A 1 79 ? -6.622 -4.531 4.138 1.00 98.19 79 ARG A N 1
ATOM 652 C CA . ARG A 1 79 ? -6.863 -4.521 2.688 1.00 98.19 79 ARG A CA 1
ATOM 653 C C . ARG A 1 79 ? -6.055 -3.439 1.977 1.00 98.19 79 ARG A C 1
ATOM 655 O O . ARG A 1 79 ? -5.557 -3.688 0.886 1.00 98.19 79 ARG A O 1
ATOM 662 N N . GLN A 1 80 ? -5.911 -2.263 2.583 1.00 98.00 80 GLN A N 1
ATOM 663 C CA . GLN A 1 80 ? -5.099 -1.185 2.018 1.00 98.00 80 GLN A CA 1
ATOM 664 C C . GLN A 1 80 ? -3.606 -1.534 2.003 1.00 98.00 80 GLN A C 1
ATOM 666 O O . GLN A 1 80 ? -2.952 -1.221 1.013 1.00 98.00 80 GLN A O 1
ATOM 671 N N . VAL A 1 81 ? -3.090 -2.205 3.043 1.00 97.75 81 VAL A N 1
ATOM 672 C CA . VAL A 1 81 ? -1.707 -2.720 3.069 1.00 97.75 81 VAL A CA 1
ATOM 673 C C . VAL A 1 81 ? -1.476 -3.637 1.873 1.00 97.75 81 VAL A C 1
ATOM 675 O O . VAL A 1 81 ? -0.600 -3.353 1.066 1.00 97.75 81 VAL A O 1
ATOM 678 N N . ILE A 1 82 ? -2.324 -4.657 1.694 1.00 98.06 82 ILE A N 1
ATOM 679 C CA . ILE A 1 82 ? -2.197 -5.621 0.587 1.00 98.06 82 ILE A CA 1
ATOM 680 C C . ILE A 1 82 ? -2.182 -4.903 -0.770 1.00 98.06 82 ILE A C 1
ATOM 682 O O . ILE A 1 82 ? -1.344 -5.189 -1.619 1.00 98.06 82 ILE A O 1
ATOM 686 N N . VAL A 1 83 ? -3.077 -3.931 -0.971 1.00 98.38 83 VAL A N 1
ATOM 687 C CA . VAL A 1 83 ? -3.123 -3.149 -2.218 1.00 98.38 83 VAL A CA 1
ATOM 688 C C . VAL A 1 83 ? -1.843 -2.335 -2.424 1.00 98.38 83 VAL A C 1
ATOM 690 O O . VAL A 1 83 ? -1.337 -2.268 -3.544 1.00 98.38 83 VAL A O 1
ATOM 693 N N . ALA A 1 84 ? -1.314 -1.710 -1.372 1.00 98.19 84 ALA A N 1
ATOM 694 C CA . ALA A 1 84 ? -0.079 -0.940 -1.459 1.00 98.19 84 ALA A CA 1
ATOM 695 C C . ALA A 1 84 ? 1.131 -1.839 -1.771 1.00 98.19 84 ALA A C 1
ATOM 697 O O . ALA A 1 84 ? 1.932 -1.497 -2.640 1.00 98.19 84 ALA A O 1
ATOM 698 N N . GLU A 1 85 ? 1.225 -3.009 -1.137 1.00 98.06 85 GLU A N 1
ATOM 699 C CA . GLU A 1 85 ? 2.269 -4.005 -1.403 1.00 98.06 85 GLU A CA 1
ATOM 700 C C . GLU A 1 85 ? 2.203 -4.554 -2.834 1.00 98.06 85 GLU A C 1
ATOM 702 O O . GLU A 1 85 ? 3.231 -4.659 -3.511 1.00 98.06 85 GLU A O 1
ATOM 707 N N . ASP A 1 86 ? 1.001 -4.872 -3.323 1.00 98.38 86 ASP A N 1
ATOM 708 C CA . ASP A 1 86 ? 0.799 -5.349 -4.691 1.00 98.38 86 ASP A CA 1
ATOM 709 C C . ASP A 1 86 ? 1.194 -4.277 -5.715 1.00 98.38 86 ASP A C 1
ATOM 711 O O . ASP A 1 86 ? 1.893 -4.578 -6.686 1.00 98.38 86 ASP A O 1
ATOM 715 N N . ASN A 1 87 ? 0.823 -3.013 -5.481 1.00 98.12 87 ASN A N 1
ATOM 716 C CA . ASN A 1 87 ? 1.240 -1.899 -6.333 1.00 98.12 87 ASN A CA 1
ATOM 717 C C . ASN A 1 87 ? 2.762 -1.708 -6.310 1.00 98.12 87 ASN A C 1
ATOM 719 O O . ASN A 1 87 ? 3.374 -1.553 -7.367 1.00 98.12 87 ASN A O 1
ATOM 723 N N . ALA A 1 88 ? 3.393 -1.756 -5.133 1.00 96.94 88 ALA A N 1
ATOM 724 C CA . ALA A 1 88 ? 4.846 -1.678 -5.008 1.00 96.94 88 ALA A CA 1
ATOM 725 C C . ALA A 1 88 ? 5.541 -2.786 -5.814 1.00 96.94 88 ALA A C 1
ATOM 727 O O . ALA A 1 88 ? 6.497 -2.520 -6.546 1.00 96.94 88 ALA A O 1
ATOM 728 N N . ARG A 1 89 ? 5.031 -4.023 -5.737 1.00 97.88 89 ARG A N 1
ATOM 729 C CA . ARG A 1 89 ? 5.544 -5.150 -6.525 1.00 97.88 89 ARG A CA 1
ATOM 730 C C . ARG A 1 89 ? 5.393 -4.908 -8.026 1.00 97.88 89 ARG A C 1
ATOM 732 O O . ARG A 1 89 ? 6.369 -5.078 -8.748 1.00 97.88 89 ARG A O 1
ATOM 739 N N . GLN A 1 90 ? 4.218 -4.479 -8.485 1.00 98.00 90 GLN A N 1
ATOM 740 C CA . GLN A 1 90 ? 3.977 -4.207 -9.907 1.00 98.00 90 GLN A CA 1
ATOM 741 C C . GLN A 1 90 ? 4.936 -3.146 -10.457 1.00 98.00 90 GLN A C 1
ATOM 743 O O . GLN A 1 90 ? 5.542 -3.350 -11.508 1.00 98.00 90 GLN A O 1
ATOM 748 N N . TRP A 1 91 ? 5.141 -2.050 -9.723 1.00 97.88 91 TRP A N 1
ATOM 749 C CA . TRP A 1 91 ? 6.087 -1.011 -10.130 1.00 97.88 91 TRP A CA 1
ATOM 750 C C . TRP A 1 91 ? 7.541 -1.496 -10.113 1.00 97.88 91 TRP A C 1
ATOM 752 O O . TRP A 1 91 ? 8.313 -1.122 -10.993 1.00 97.88 91 TRP A O 1
ATOM 762 N N . ARG A 1 92 ? 7.933 -2.359 -9.165 1.00 96.06 92 ARG A N 1
ATOM 763 C CA . ARG A 1 92 ? 9.264 -2.997 -9.179 1.00 96.06 92 ARG A CA 1
ATOM 764 C C . ARG A 1 92 ? 9.458 -3.901 -10.393 1.00 96.06 92 ARG A C 1
ATOM 766 O O . ARG A 1 92 ? 10.526 -3.866 -11.004 1.00 96.06 92 ARG A O 1
ATOM 773 N N . ASP A 1 93 ? 8.442 -4.677 -10.753 1.00 97.69 93 ASP A N 1
ATOM 774 C CA . ASP A 1 93 ? 8.484 -5.526 -11.943 1.00 97.69 93 ASP A CA 1
ATOM 775 C C . ASP A 1 93 ? 8.614 -4.671 -13.216 1.00 97.69 93 ASP A C 1
ATOM 777 O O . ASP A 1 93 ? 9.411 -4.996 -14.098 1.00 97.69 93 ASP A O 1
ATOM 781 N N . GLU A 1 94 ? 7.905 -3.540 -13.292 1.00 97.00 94 GLU A N 1
ATOM 782 C CA . GLU A 1 94 ? 8.022 -2.577 -14.395 1.00 97.00 94 GLU A CA 1
ATOM 783 C C . GLU A 1 94 ? 9.421 -1.949 -14.475 1.00 97.00 94 GLU A C 1
ATOM 785 O O . GLU A 1 94 ? 10.009 -1.897 -15.557 1.00 97.00 94 GLU A O 1
ATOM 790 N N . VAL A 1 95 ? 10.010 -1.548 -13.342 1.00 95.38 95 VAL A N 1
ATOM 791 C CA . VAL A 1 95 ? 11.406 -1.076 -13.293 1.00 95.38 95 VAL A CA 1
ATOM 792 C C . VAL A 1 95 ? 12.353 -2.138 -13.849 1.00 95.38 95 VAL A C 1
ATOM 794 O O . VAL A 1 95 ? 13.170 -1.826 -14.714 1.00 95.38 95 VAL A O 1
ATOM 797 N N . GLY A 1 96 ? 12.210 -3.397 -13.428 1.00 95.12 96 GLY A N 1
ATOM 798 C CA . GLY A 1 96 ? 13.038 -4.494 -13.932 1.00 95.12 96 GLY A CA 1
ATOM 799 C C . GLY A 1 96 ? 12.876 -4.726 -15.440 1.00 95.12 96 GLY A C 1
ATOM 800 O O . GLY A 1 96 ? 13.852 -4.997 -16.143 1.00 95.12 96 GLY A O 1
ATOM 801 N N . GLN A 1 97 ? 11.662 -4.585 -15.978 1.00 96.81 97 GLN A N 1
ATOM 802 C CA . GLN A 1 97 ? 11.425 -4.660 -17.424 1.00 96.81 97 GLN A CA 1
ATOM 803 C C . GLN A 1 97 ? 12.103 -3.509 -18.177 1.00 96.81 97 GLN A C 1
ATOM 805 O O . GLN A 1 97 ? 12.758 -3.748 -19.193 1.00 96.81 97 GLN A O 1
ATOM 810 N N . LEU A 1 98 ? 12.010 -2.282 -17.660 1.00 93.81 98 LEU A N 1
ATOM 811 C CA . LEU A 1 98 ? 12.638 -1.101 -18.257 1.00 93.81 98 LEU A CA 1
ATOM 812 C C . LEU A 1 98 ? 14.167 -1.171 -18.201 1.00 93.81 98 LEU A C 1
ATOM 814 O O . LEU A 1 98 ? 14.833 -0.801 -19.167 1.00 93.81 98 LEU A O 1
ATOM 818 N N . GLU A 1 99 ? 14.742 -1.685 -17.114 1.00 93.12 99 GLU A N 1
ATOM 819 C CA . GLU A 1 99 ? 16.183 -1.938 -17.003 1.00 93.12 99 GLU A CA 1
ATOM 820 C C . GLU A 1 99 ? 16.660 -2.963 -18.037 1.00 93.12 99 GLU A C 1
ATOM 822 O O . GLU A 1 99 ? 17.658 -2.735 -18.729 1.00 93.12 99 GLU A O 1
ATOM 827 N N . ASN A 1 100 ? 15.905 -4.047 -18.226 1.00 93.81 100 ASN A N 1
ATOM 828 C CA . ASN A 1 100 ? 16.185 -5.029 -19.271 1.00 93.81 100 ASN A CA 1
ATOM 829 C C . ASN A 1 100 ? 16.065 -4.425 -20.682 1.00 93.81 100 ASN A C 1
ATOM 831 O O . ASN A 1 100 ? 16.907 -4.705 -21.542 1.00 93.81 100 ASN A O 1
ATOM 835 N N . GLU A 1 101 ? 15.071 -3.565 -20.935 1.00 93.12 101 GLU A N 1
ATOM 836 C CA . GLU A 1 101 ? 14.952 -2.861 -22.217 1.00 93.12 101 GLU A CA 1
ATOM 837 C C . GLU A 1 101 ? 16.135 -1.911 -22.445 1.00 93.12 101 GLU A C 1
ATOM 839 O O . GLU A 1 101 ? 16.723 -1.906 -23.529 1.00 93.12 101 GLU A O 1
ATOM 844 N N . MET A 1 102 ? 16.534 -1.143 -21.428 1.00 91.00 102 MET A N 1
ATOM 845 C CA . MET A 1 102 ? 17.700 -0.259 -21.497 1.00 91.00 102 MET A CA 1
ATOM 846 C C . MET A 1 102 ? 18.990 -1.037 -21.778 1.00 91.00 102 MET A C 1
ATOM 848 O O . MET A 1 102 ? 19.808 -0.584 -22.587 1.00 91.00 102 MET A O 1
ATOM 852 N N . ALA A 1 103 ? 19.161 -2.214 -21.168 1.00 90.56 103 ALA A N 1
ATOM 853 C CA . ALA A 1 103 ? 20.287 -3.106 -21.437 1.00 90.56 103 ALA A CA 1
ATOM 854 C C . ALA A 1 103 ? 20.284 -3.577 -22.897 1.00 90.56 103 ALA A C 1
ATOM 856 O O . ALA A 1 103 ? 21.289 -3.432 -23.595 1.00 90.56 103 ALA A O 1
ATOM 857 N N . GLY A 1 104 ? 19.140 -4.070 -23.381 1.00 89.81 104 GLY A N 1
ATOM 858 C CA . GLY A 1 104 ? 18.978 -4.540 -24.759 1.00 89.81 104 GLY A CA 1
ATOM 859 C C . GLY A 1 104 ? 19.134 -3.435 -25.810 1.00 89.81 104 GLY A C 1
ATOM 860 O O . GLY A 1 104 ? 19.635 -3.686 -26.905 1.00 89.81 104 GLY A O 1
ATOM 861 N N . ALA A 1 105 ? 18.757 -2.199 -25.478 1.00 87.50 105 ALA A N 1
ATOM 862 C CA . ALA A 1 105 ? 18.907 -1.031 -26.343 1.00 87.50 105 ALA A CA 1
ATOM 863 C C . ALA A 1 105 ? 20.316 -0.399 -26.298 1.00 87.50 105 ALA A C 1
ATOM 865 O O . ALA A 1 105 ? 20.593 0.535 -27.059 1.00 87.50 105 ALA A O 1
ATOM 866 N N . GLY A 1 106 ? 21.213 -0.892 -25.433 1.00 87.38 106 GLY A N 1
ATOM 867 C CA . GLY A 1 106 ? 22.570 -0.360 -25.272 1.00 87.38 106 GLY A CA 1
ATOM 868 C C . GLY A 1 106 ? 22.616 1.019 -24.606 1.00 87.38 106 GLY A C 1
ATOM 869 O O . GLY A 1 106 ? 23.560 1.778 -24.818 1.00 87.38 106 GLY A O 1
ATOM 870 N N . CYS A 1 107 ? 21.607 1.363 -23.804 1.00 85.62 107 CYS A N 1
ATOM 871 C CA . CYS A 1 107 ? 21.441 2.706 -23.249 1.00 85.62 107 CYS A CA 1
ATOM 872 C C . CYS A 1 107 ? 22.432 3.072 -22.139 1.00 85.62 107 CYS A C 1
ATOM 874 O O . CYS A 1 107 ? 22.618 4.254 -21.859 1.00 85.62 107 CYS A O 1
ATOM 876 N N . TYR A 1 108 ? 23.116 2.090 -21.548 1.00 76.81 108 TYR A N 1
ATOM 877 C CA . TYR A 1 108 ? 24.150 2.323 -20.534 1.00 76.81 108 TYR A CA 1
ATOM 878 C C . TYR A 1 108 ? 25.455 2.914 -21.101 1.00 76.81 108 TYR A C 1
ATOM 880 O O . TYR A 1 108 ? 26.283 3.391 -20.333 1.00 76.81 108 TYR A O 1
ATOM 888 N N . GLY A 1 109 ? 25.641 2.904 -22.429 1.00 63.19 109 GLY A N 1
ATOM 889 C CA . GLY A 1 109 ? 26.779 3.536 -23.114 1.00 63.19 109 GLY A CA 1
ATOM 890 C C . GLY A 1 109 ? 26.518 4.966 -23.608 1.00 63.19 109 GLY A C 1
ATOM 891 O O . GLY A 1 109 ? 27.436 5.604 -24.116 1.00 63.19 109 GLY A O 1
ATOM 892 N N . PHE A 1 110 ? 25.284 5.464 -23.475 1.00 56.75 110 PHE A N 1
ATOM 893 C CA . PHE A 1 110 ? 24.907 6.848 -23.770 1.00 56.75 110 PHE A CA 1
ATOM 894 C C . PHE A 1 110 ? 24.852 7.616 -22.446 1.00 56.75 110 PHE A C 1
ATOM 896 O O . PHE A 1 110 ? 23.819 7.623 -21.770 1.00 56.75 110 PHE A O 1
ATOM 903 N N . ALA A 1 111 ? 25.981 8.198 -22.047 1.00 47.69 111 ALA A N 1
ATOM 904 C CA . ALA A 1 111 ? 26.117 9.085 -20.893 1.00 47.69 111 ALA A CA 1
ATOM 905 C C . ALA A 1 111 ? 26.705 10.424 -21.342 1.00 47.69 111 ALA A C 1
ATOM 907 O O . ALA A 1 111 ? 27.563 10.403 -22.256 1.00 47.69 111 ALA A O 1
#